Protein AF-A0A4Y2ACJ9-F1 (afdb_monomer_lite)

Foldseek 3Di:
DPDPVVVVCLCCVLVPVLVVVCVVPFDLDDPVVCVVCVVVVVCVVVVVVDDPVVVVVVVVVVVVLVVCLLVVLCVVCVPPPDDPVVSVVSSSVSVSVVSVVVSVVVRPDD

Structure (mmCIF, N/CA/C/O backbone):
data_AF-A0A4Y2ACJ9-F1
#
_entry.id   AF-A0A4Y2ACJ9-F1
#
loop_
_atom_site.group_PDB
_atom_site.id
_atom_site.type_symbol
_atom_site.label_atom_id
_atom_site.label_alt_id
_atom_site.label_comp_id
_atom_site.label_asym_id
_atom_site.label_entity_id
_atom_site.label_seq_id
_atom_site.pdbx_PDB_ins_code
_atom_site.Cartn_x
_atom_site.Cartn_y
_atom_site.Cartn_z
_atom_site.occupancy
_atom_site.B_iso_or_equiv
_atom_site.auth_seq_id
_atom_site.auth_comp_id
_atom_site.auth_asym_id
_atom_site.auth_atom_id
_atom_site.pdbx_PDB_model_num
ATOM 1 N N . MET A 1 1 ? 21.158 0.976 -13.304 1.00 53.81 1 MET A N 1
ATOM 2 C CA . MET A 1 1 ? 20.838 0.502 -11.935 1.00 53.81 1 MET A CA 1
ATOM 3 C C . MET A 1 1 ? 20.540 1.745 -11.109 1.00 53.81 1 MET A C 1
ATOM 5 O O . MET A 1 1 ? 21.407 2.604 -11.061 1.00 53.81 1 MET A O 1
ATOM 9 N N . ILE A 1 2 ? 19.309 1.940 -10.622 1.00 59.91 2 ILE A N 1
ATOM 10 C CA . ILE A 1 2 ? 18.935 3.158 -9.873 1.00 59.91 2 ILE A CA 1
ATOM 11 C C . ILE A 1 2 ? 19.930 3.361 -8.725 1.00 59.91 2 ILE A C 1
ATOM 13 O O . ILE A 1 2 ? 20.301 2.390 -8.065 1.00 59.91 2 ILE A O 1
ATOM 17 N N . ASP A 1 3 ? 20.367 4.603 -8.515 1.00 73.06 3 ASP A N 1
ATOM 18 C CA . ASP A 1 3 ? 21.297 4.937 -7.441 1.00 73.06 3 ASP A CA 1
ATOM 19 C C . ASP A 1 3 ? 20.748 4.429 -6.102 1.00 73.06 3 ASP A C 1
ATOM 21 O O . ASP A 1 3 ? 19.582 4.657 -5.767 1.00 73.06 3 ASP A O 1
ATOM 25 N N . GLN A 1 4 ? 21.563 3.708 -5.335 1.00 74.81 4 GLN A N 1
ATOM 26 C CA . GLN A 1 4 ? 21.081 2.955 -4.172 1.00 74.81 4 GLN A CA 1
ATOM 27 C C . GLN A 1 4 ? 20.422 3.865 -3.124 1.00 74.81 4 GLN A C 1
ATOM 29 O O . GLN A 1 4 ? 19.434 3.490 -2.493 1.00 74.81 4 GLN A O 1
ATOM 34 N N . ILE A 1 5 ? 20.932 5.090 -2.987 1.00 76.69 5 ILE A N 1
ATOM 35 C CA . ILE A 1 5 ? 20.377 6.119 -2.103 1.00 76.69 5 ILE A CA 1
ATOM 36 C C . ILE A 1 5 ? 19.020 6.611 -2.617 1.00 76.69 5 ILE A C 1
ATOM 38 O O . ILE A 1 5 ? 18.102 6.805 -1.823 1.00 76.69 5 ILE A O 1
ATOM 42 N N . TYR A 1 6 ? 18.862 6.764 -3.934 1.00 72.50 6 TYR A N 1
ATOM 43 C CA . TYR A 1 6 ? 17.598 7.178 -4.538 1.00 72.50 6 TYR A CA 1
ATOM 44 C C . TYR A 1 6 ? 16.522 6.102 -4.357 1.00 72.50 6 TYR A C 1
ATOM 46 O O . TYR A 1 6 ? 15.401 6.408 -3.961 1.00 72.50 6 TYR A O 1
ATOM 54 N N . LEU A 1 7 ? 16.883 4.829 -4.546 1.00 76.06 7 LEU A N 1
ATOM 55 C CA . LEU A 1 7 ? 15.988 3.699 -4.298 1.00 76.06 7 LEU A CA 1
ATOM 56 C C . LEU A 1 7 ? 15.602 3.588 -2.813 1.00 76.06 7 LEU A C 1
ATOM 58 O O . LEU A 1 7 ? 14.442 3.334 -2.487 1.00 76.06 7 LEU A O 1
ATOM 62 N N . ALA A 1 8 ? 16.554 3.790 -1.899 1.00 78.50 8 ALA A N 1
ATOM 63 C CA . ALA A 1 8 ? 16.287 3.767 -0.463 1.00 78.50 8 ALA A CA 1
ATOM 64 C C . ALA A 1 8 ? 15.345 4.906 -0.044 1.00 78.50 8 ALA A C 1
ATOM 66 O O . ALA A 1 8 ? 14.354 4.667 0.644 1.00 78.50 8 ALA A O 1
ATOM 67 N N . LEU A 1 9 ? 15.610 6.129 -0.511 1.00 81.00 9 LEU A N 1
ATOM 68 C CA . LEU A 1 9 ? 14.764 7.290 -0.249 1.00 81.00 9 LEU A CA 1
ATOM 69 C C . LEU A 1 9 ? 13.353 7.092 -0.814 1.00 81.00 9 LEU A C 1
ATOM 71 O O . LEU A 1 9 ? 12.375 7.412 -0.143 1.00 81.00 9 LEU A O 1
ATOM 75 N N . TYR A 1 10 ? 13.247 6.517 -2.013 1.00 75.38 10 TYR A N 1
ATOM 76 C CA . TYR A 1 10 ? 11.974 6.209 -2.655 1.00 75.38 10 TYR A CA 1
ATOM 77 C C . TYR A 1 10 ? 11.131 5.232 -1.825 1.00 75.38 10 TYR A C 1
ATOM 79 O O . TYR A 1 10 ? 9.970 5.513 -1.535 1.00 75.38 10 TYR A O 1
ATOM 87 N N . ASN A 1 11 ? 11.725 4.127 -1.367 1.00 77.31 11 ASN A N 1
ATOM 88 C CA . ASN A 1 11 ? 11.031 3.164 -0.510 1.00 77.31 11 ASN A CA 1
ATOM 89 C C . ASN A 1 11 ? 10.588 3.796 0.819 1.00 77.31 11 ASN A C 1
ATOM 91 O O . ASN A 1 11 ? 9.442 3.633 1.232 1.00 77.31 11 ASN A O 1
ATOM 95 N N . VAL A 1 12 ? 11.458 4.565 1.478 1.00 80.94 12 VAL A N 1
ATOM 96 C CA . VAL A 1 12 ? 11.125 5.191 2.766 1.00 80.94 12 VAL A CA 1
ATOM 97 C C . VAL A 1 12 ? 10.017 6.230 2.595 1.00 80.94 12 VAL A C 1
ATOM 99 O O . VAL A 1 12 ? 9.002 6.161 3.285 1.00 80.94 12 VAL A O 1
ATOM 102 N N . LEU A 1 13 ? 10.154 7.162 1.656 1.00 82.50 13 LEU A N 1
ATOM 103 C CA . LEU A 1 13 ? 9.169 8.227 1.495 1.00 82.50 13 LEU A CA 1
ATOM 104 C C . LEU A 1 13 ? 7.835 7.692 0.975 1.00 82.50 13 LEU A C 1
ATOM 106 O O . LEU A 1 13 ? 6.800 7.974 1.564 1.00 82.50 13 LEU A O 1
ATOM 110 N N . PHE A 1 14 ? 7.832 6.902 -0.096 1.00 77.69 14 PHE A N 1
ATOM 111 C CA . PHE A 1 14 ? 6.579 6.553 -0.767 1.00 77.69 14 PHE A CA 1
ATOM 112 C C . PHE A 1 14 ? 5.919 5.284 -0.236 1.00 77.69 14 PHE A C 1
ATOM 114 O O . PHE A 1 14 ? 4.708 5.150 -0.361 1.00 77.69 14 PHE A O 1
ATOM 121 N N . THR A 1 15 ? 6.676 4.371 0.378 1.00 79.62 15 THR A N 1
ATOM 122 C CA . THR A 1 15 ? 6.110 3.105 0.878 1.00 79.62 15 THR A CA 1
ATOM 123 C C . THR A 1 15 ? 5.836 3.145 2.379 1.00 79.62 15 THR A C 1
ATOM 125 O O . THR A 1 15 ? 4.906 2.486 2.830 1.00 79.62 15 THR A O 1
ATOM 128 N N . SER A 1 16 ? 6.583 3.932 3.169 1.00 83.31 16 SER A N 1
ATOM 129 C CA . SER A 1 16 ? 6.389 3.974 4.631 1.00 83.31 16 SER A CA 1
ATOM 130 C C . SER A 1 16 ? 5.595 5.180 5.139 1.00 83.31 16 SER A C 1
ATOM 132 O O . SER A 1 16 ? 4.819 5.021 6.081 1.00 83.31 16 SER A O 1
ATOM 134 N N . LEU A 1 17 ? 5.713 6.367 4.521 1.00 84.69 17 LEU A N 1
ATOM 135 C CA . LEU A 1 17 ? 4.950 7.539 4.977 1.00 84.69 17 LEU A CA 1
ATOM 136 C C . LEU A 1 17 ? 3.432 7.349 4.879 1.00 84.69 17 LEU A C 1
ATOM 138 O O . LEU A 1 17 ? 2.763 7.692 5.852 1.00 84.69 17 LEU A O 1
ATOM 142 N N . PRO A 1 18 ? 2.859 6.817 3.779 1.00 83.69 18 PRO A N 1
ATOM 143 C CA . PRO A 1 18 ? 1.406 6.727 3.666 1.00 83.69 18 PRO A CA 1
ATOM 144 C C . PRO A 1 18 ? 0.776 5.787 4.712 1.00 83.69 18 PRO A C 1
ATOM 146 O O . PRO A 1 18 ? -0.167 6.216 5.379 1.00 83.69 18 PRO A O 1
ATOM 149 N N . PRO A 1 19 ? 1.312 4.570 4.963 1.00 85.19 19 PRO A N 1
ATOM 150 C CA . PRO A 1 19 ? 0.824 3.724 6.053 1.00 85.19 19 PRO A CA 1
ATOM 151 C C . PRO A 1 19 ? 0.972 4.361 7.439 1.00 85.19 19 PRO A C 1
ATOM 153 O O . PRO A 1 19 ? 0.080 4.220 8.271 1.00 85.19 19 PRO A O 1
ATOM 156 N N . ILE A 1 20 ? 2.070 5.085 7.699 1.00 86.69 20 ILE A N 1
ATOM 157 C CA . ILE A 1 20 ? 2.265 5.785 8.980 1.00 86.69 20 ILE A CA 1
ATOM 158 C C . ILE A 1 20 ? 1.229 6.899 9.147 1.00 86.69 20 ILE A C 1
ATOM 160 O O . ILE A 1 20 ? 0.623 7.018 10.210 1.00 86.69 20 ILE A O 1
ATOM 164 N N . ALA A 1 21 ? 1.020 7.710 8.108 1.00 85.56 21 ALA A N 1
ATOM 165 C CA . ALA A 1 21 ? 0.056 8.800 8.137 1.00 85.56 21 ALA A CA 1
ATOM 166 C C . ALA A 1 21 ? -1.360 8.276 8.396 1.00 85.56 21 ALA A C 1
ATOM 168 O O . ALA A 1 21 ? -2.049 8.814 9.260 1.00 85.56 21 ALA A O 1
ATOM 169 N N . LEU A 1 22 ? -1.767 7.191 7.734 1.00 84.44 22 LEU A N 1
ATOM 170 C CA . LEU A 1 22 ? -3.054 6.558 8.012 1.00 84.44 22 LEU A CA 1
ATOM 171 C C . LEU A 1 22 ? -3.126 5.936 9.399 1.00 84.44 22 LEU A C 1
ATOM 173 O O . LEU A 1 22 ? -4.118 6.134 10.081 1.00 84.44 22 LEU A O 1
ATOM 177 N N . GLY A 1 23 ? -2.069 5.285 9.880 1.00 83.56 23 GLY A N 1
ATOM 178 C CA . GLY A 1 23 ? -2.052 4.764 11.248 1.00 83.56 23 GLY A CA 1
ATOM 179 C C . GLY A 1 23 ? -2.245 5.843 12.325 1.00 83.56 23 GLY A C 1
ATOM 180 O O . GLY A 1 23 ? -2.730 5.540 13.412 1.00 83.56 23 GLY A O 1
ATOM 181 N N . ILE A 1 24 ? -1.874 7.097 12.041 1.00 85.31 24 ILE A N 1
ATOM 182 C CA . ILE A 1 24 ? -2.043 8.235 12.959 1.00 85.31 24 ILE A CA 1
ATOM 183 C C . ILE A 1 24 ? -3.398 8.929 12.765 1.00 85.31 24 ILE A C 1
ATOM 185 O O . ILE A 1 24 ? -3.998 9.387 13.741 1.00 85.31 24 ILE A O 1
ATOM 189 N N . LEU A 1 25 ? -3.844 9.075 11.517 1.00 82.69 25 LEU A N 1
ATOM 190 C CA . LEU A 1 25 ? -4.985 9.918 11.156 1.00 82.69 25 LEU A CA 1
ATOM 191 C C . LEU A 1 25 ? -6.300 9.146 11.014 1.00 82.69 25 LEU A C 1
ATOM 193 O O . LEU A 1 25 ? -7.356 9.758 11.169 1.00 82.69 25 LEU A O 1
ATOM 197 N N . ASP A 1 26 ? -6.259 7.841 10.739 1.00 80.19 26 ASP A N 1
ATOM 198 C CA . ASP A 1 26 ? -7.461 7.044 10.514 1.00 80.19 26 ASP A CA 1
ATOM 199 C C . ASP A 1 26 ? -8.189 6.796 11.841 1.00 80.19 26 ASP A C 1
ATOM 201 O O . ASP A 1 26 ? -7.647 6.254 12.810 1.00 80.19 26 ASP A O 1
ATOM 205 N N . LYS A 1 27 ? -9.440 7.257 11.898 1.00 75.88 27 LYS A N 1
ATOM 206 C CA . LYS A 1 27 ? -10.338 7.090 13.040 1.00 75.88 27 LYS A CA 1
ATOM 207 C C . LYS A 1 27 ? -11.586 6.360 12.568 1.00 75.88 27 LYS A C 1
ATOM 209 O O . LYS A 1 27 ? -12.400 6.936 11.854 1.00 75.88 27 LYS A O 1
ATOM 214 N N . ASP A 1 28 ? -11.788 5.136 13.054 1.00 72.19 28 ASP A N 1
ATOM 215 C CA . ASP A 1 28 ? -12.945 4.302 12.689 1.00 72.19 28 ASP A CA 1
ATOM 216 C C . ASP A 1 28 ? -14.303 4.959 13.002 1.00 72.19 28 ASP A C 1
ATOM 218 O O . ASP A 1 28 ? -15.301 4.705 12.329 1.00 72.19 28 ASP A O 1
ATOM 222 N N . CYS A 1 29 ? -14.371 5.774 14.061 1.00 71.62 29 CYS A N 1
ATOM 223 C CA . CYS A 1 29 ? -15.573 6.485 14.489 1.00 71.62 29 CYS A CA 1
ATOM 224 C C . CYS A 1 29 ? -15.209 7.799 15.191 1.00 71.62 29 CYS A C 1
ATOM 226 O O . CYS A 1 29 ? -14.224 7.848 15.932 1.00 71.62 29 CYS A O 1
ATOM 228 N N . PRO A 1 30 ? -16.035 8.849 15.051 1.00 77.50 30 PRO A N 1
ATOM 229 C CA . PRO A 1 30 ? -15.835 10.081 15.792 1.00 77.50 30 PRO A CA 1
ATOM 230 C C . PRO A 1 30 ? -16.131 9.881 17.287 1.00 77.50 30 PRO A C 1
ATOM 232 O O . PRO A 1 30 ? -17.052 9.155 17.674 1.00 77.50 30 PRO A O 1
ATOM 235 N N . ASP A 1 31 ? -15.376 10.584 18.130 1.00 80.94 31 ASP A N 1
ATOM 236 C CA . ASP A 1 31 ? -15.327 10.401 19.587 1.00 80.94 31 ASP A CA 1
ATOM 237 C C . ASP A 1 31 ? -16.719 10.443 20.256 1.00 80.94 31 ASP A C 1
ATOM 239 O O . ASP A 1 31 ? -17.021 9.669 21.167 1.00 80.94 31 ASP A O 1
ATOM 243 N N . HIS A 1 32 ? -17.619 11.299 19.760 1.00 81.88 32 HIS A N 1
ATOM 244 C CA . HIS A 1 32 ? -18.981 11.439 20.284 1.00 81.88 32 HIS A CA 1
ATOM 245 C C . HIS A 1 32 ? -19.850 10.185 20.073 1.00 81.88 32 HIS A C 1
ATOM 247 O O . HIS A 1 32 ? -20.722 9.892 20.894 1.00 81.88 32 HIS A O 1
ATOM 253 N N . LEU A 1 33 ? -19.623 9.430 18.992 1.00 80.25 33 LEU A N 1
ATOM 254 C CA . LEU A 1 33 ? -20.377 8.215 18.680 1.00 80.25 33 LEU A CA 1
ATOM 255 C C . LEU A 1 33 ? -19.914 7.044 19.556 1.00 80.25 33 LEU A C 1
ATOM 257 O O . LEU A 1 33 ? -20.742 6.269 20.037 1.00 80.25 33 LEU A O 1
ATOM 261 N N . LEU A 1 34 ? -18.607 6.972 19.829 1.00 81.25 34 LEU A N 1
ATOM 262 C CA . LEU A 1 34 ? -18.003 5.982 20.727 1.00 81.25 34 LEU A CA 1
ATOM 263 C C . LEU A 1 34 ? -18.501 6.139 22.170 1.00 81.25 34 LEU A C 1
ATOM 265 O O . LEU A 1 34 ? -18.801 5.143 22.827 1.00 81.25 34 LEU A O 1
ATOM 269 N N . LEU A 1 35 ? -18.657 7.380 22.642 1.00 84.06 35 LEU A N 1
ATOM 270 C CA . LEU A 1 35 ? -19.221 7.665 23.967 1.00 84.06 35 LEU A CA 1
ATOM 271 C C . LEU A 1 35 ? -20.717 7.325 24.056 1.00 84.06 35 LEU A C 1
ATOM 273 O O . LEU A 1 35 ? -21.188 6.888 25.104 1.00 84.06 35 LEU A O 1
ATOM 277 N N . LYS A 1 36 ? -21.468 7.497 22.959 1.00 87.31 36 LYS A N 1
ATOM 278 C CA . LYS A 1 36 ? -22.905 7.189 22.897 1.00 87.31 36 LYS A CA 1
ATOM 279 C C . LYS A 1 36 ? -23.189 5.684 22.805 1.00 87.31 36 LYS A C 1
ATOM 281 O O . LYS A 1 36 ? -24.198 5.228 23.341 1.00 87.31 36 LYS A O 1
ATOM 286 N N . TYR A 1 37 ? -22.316 4.914 22.152 1.00 83.19 37 TYR A N 1
ATOM 287 C CA . TYR A 1 37 ? -22.483 3.474 21.927 1.00 83.19 37 TYR A CA 1
ATOM 288 C C . TYR A 1 37 ? -21.237 2.679 22.361 1.00 83.19 37 TYR A C 1
ATOM 290 O O . TYR A 1 37 ? -20.453 2.229 21.520 1.00 83.19 37 TYR A O 1
ATOM 298 N N . PRO A 1 38 ? -21.071 2.407 23.671 1.00 80.38 38 PRO A N 1
ATOM 299 C CA . PRO A 1 38 ? -19.889 1.713 24.197 1.00 80.38 38 PRO A CA 1
ATOM 300 C C . PRO A 1 38 ? -19.765 0.254 23.720 1.00 80.38 38 PRO A C 1
ATOM 302 O O . PRO A 1 38 ? -18.709 -0.364 23.859 1.00 80.38 38 PRO A O 1
ATOM 305 N N . SER A 1 39 ? -20.821 -0.319 23.132 1.00 79.56 39 SER A N 1
ATOM 306 C CA . SER A 1 39 ? -20.801 -1.663 22.547 1.00 79.56 39 SER A CA 1
ATOM 307 C C . SER A 1 39 ? -19.837 -1.792 21.360 1.00 79.56 39 SER A C 1
ATOM 309 O O . SER A 1 39 ? -19.278 -2.875 21.173 1.00 79.56 39 SER A O 1
ATOM 311 N N . LEU A 1 40 ? -19.570 -0.710 20.616 1.00 79.69 40 LEU A N 1
ATOM 312 C CA . LEU A 1 40 ? -18.606 -0.684 19.501 1.00 79.69 40 LEU A CA 1
ATOM 313 C C . LEU A 1 40 ? -17.1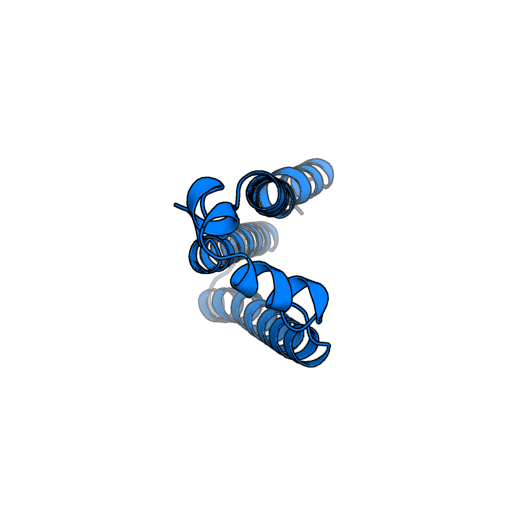79 -1.017 19.967 1.00 79.69 40 LEU A C 1
ATOM 315 O O . LEU A 1 40 ? -16.455 -1.742 19.290 1.00 79.69 40 LEU A O 1
ATOM 319 N N . TYR A 1 41 ? -16.809 -0.604 21.183 1.00 77.44 41 TYR A N 1
ATOM 320 C CA . TYR A 1 41 ? -15.497 -0.900 21.768 1.00 77.44 41 TYR A CA 1
ATOM 321 C C . TYR A 1 41 ? -15.295 -2.397 22.073 1.00 77.44 41 TYR A C 1
ATOM 323 O O . TYR A 1 41 ? -14.171 -2.903 22.137 1.00 77.44 41 TYR A O 1
ATOM 331 N N . SER A 1 42 ? -16.387 -3.152 22.241 1.00 75.62 42 SER A N 1
ATOM 332 C CA . SER A 1 42 ? -16.313 -4.576 22.583 1.00 75.62 42 SER A CA 1
ATOM 333 C C . SER A 1 42 ? -15.673 -5.437 21.485 1.00 75.62 42 SER A C 1
ATOM 335 O O . SER A 1 42 ? -15.120 -6.494 21.801 1.00 75.62 42 SER A O 1
ATOM 337 N N . LEU A 1 43 ? -15.704 -4.971 20.230 1.00 72.88 43 LEU A N 1
ATOM 338 C CA . LEU A 1 43 ? -15.090 -5.617 19.066 1.00 72.88 43 LEU A CA 1
ATOM 339 C C . LEU A 1 43 ? -13.558 -5.608 19.161 1.00 72.88 43 LEU A C 1
ATOM 341 O O . LEU A 1 43 ? -12.924 -6.652 18.989 1.00 72.88 43 LEU A O 1
ATOM 345 N N . GLY A 1 44 ? -12.978 -4.460 19.533 1.00 72.62 44 GLY A N 1
ATOM 346 C CA . GLY A 1 44 ? -11.542 -4.317 19.780 1.00 72.62 4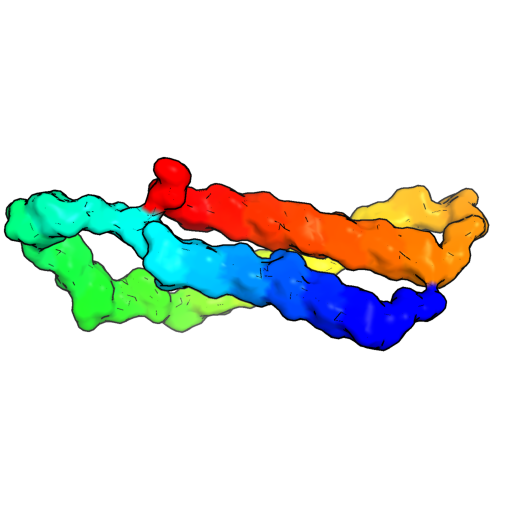4 GLY A CA 1
ATOM 347 C C . GLY A 1 44 ? -11.080 -5.151 20.976 1.00 72.62 44 GLY A C 1
ATOM 348 O O . GLY A 1 44 ? -10.115 -5.905 20.875 1.00 72.62 44 GLY A O 1
ATOM 349 N N . ARG A 1 45 ? -11.835 -5.129 22.087 1.00 72.81 45 ARG A N 1
ATOM 350 C CA . ARG A 1 45 ? -11.513 -5.910 23.300 1.00 72.81 45 ARG A CA 1
ATOM 351 C C . ARG A 1 45 ? -11.459 -7.422 23.056 1.00 72.81 45 ARG A C 1
ATOM 353 O O . ARG A 1 45 ? -10.695 -8.122 23.710 1.00 72.81 45 ARG A O 1
ATOM 360 N N . LYS A 1 46 ? -12.285 -7.942 22.146 1.00 77.38 46 LYS A N 1
ATOM 361 C CA . LYS A 1 46 ? -12.314 -9.372 21.796 1.00 77.38 46 LYS A CA 1
ATOM 362 C C . LYS A 1 46 ? -11.276 -9.756 20.732 1.00 77.38 46 LYS A C 1
ATOM 364 O O . LYS A 1 46 ? -11.302 -10.896 20.276 1.00 77.38 46 LYS A O 1
ATOM 369 N N . ALA A 1 47 ? -10.402 -8.826 20.331 1.00 66.50 47 ALA A N 1
ATOM 370 C CA . ALA A 1 47 ? -9.381 -9.007 19.298 1.00 66.50 47 ALA A CA 1
ATOM 371 C C . ALA A 1 47 ? -9.928 -9.552 17.962 1.00 66.50 47 ALA A C 1
ATOM 373 O O . ALA A 1 47 ? -9.196 -10.156 17.184 1.00 66.50 47 ALA A O 1
ATOM 374 N N . GLN A 1 48 ? -11.218 -9.340 17.674 1.00 66.94 48 GLN A N 1
ATOM 375 C CA . GLN A 1 48 ? -11.834 -9.877 16.456 1.00 66.94 48 GLN A CA 1
ATOM 376 C C . GLN A 1 48 ? -11.505 -9.050 15.213 1.00 66.94 48 GLN A C 1
ATOM 378 O O . GLN A 1 48 ? -11.623 -9.558 14.102 1.00 66.94 48 GLN A O 1
ATOM 383 N N . VAL A 1 49 ? -11.032 -7.815 15.405 1.00 67.88 49 VAL A N 1
ATOM 384 C CA . VAL A 1 49 ? -10.609 -6.910 14.326 1.00 67.88 49 VAL A CA 1
ATOM 385 C C . VAL A 1 49 ? -9.395 -7.468 13.572 1.00 67.88 49 VAL A C 1
ATOM 387 O O . VAL A 1 49 ? -9.327 -7.363 12.352 1.00 67.88 49 VAL A O 1
ATOM 390 N N . HIS A 1 50 ? -8.466 -8.133 14.268 1.00 65.25 50 HIS A N 1
ATOM 391 C CA . HIS A 1 50 ? -7.266 -8.700 13.650 1.00 65.25 50 HIS A CA 1
ATOM 392 C C . HIS A 1 50 ? -7.093 -10.171 14.032 1.00 65.25 50 HIS A C 1
ATOM 394 O O . HIS A 1 50 ? -6.317 -10.556 14.906 1.00 65.25 50 HIS A O 1
ATOM 400 N N . THR A 1 51 ? -7.882 -11.019 13.375 1.00 78.88 51 THR A N 1
ATOM 401 C CA . THR A 1 51 ? -7.792 -12.474 13.537 1.00 78.88 51 THR A CA 1
ATOM 402 C C . THR A 1 51 ? -6.639 -13.026 12.692 1.00 78.88 51 THR A C 1
ATOM 404 O O . THR A 1 51 ? -6.387 -12.533 11.595 1.00 78.88 51 THR A O 1
ATOM 407 N N . LYS A 1 52 ? -5.987 -14.114 13.135 1.00 78.50 52 LYS A N 1
ATOM 408 C CA . LYS A 1 52 ? -4.917 -14.807 12.377 1.00 78.50 52 LYS A CA 1
ATOM 409 C C . LYS A 1 52 ? -5.311 -15.156 10.934 1.00 78.50 52 LYS A C 1
ATOM 411 O O . LYS A 1 52 ? -4.455 -15.206 10.065 1.00 78.50 52 LYS A O 1
ATOM 416 N N . PHE A 1 53 ? -6.597 -15.396 10.680 1.00 82.75 53 PHE A N 1
ATOM 417 C CA . PHE A 1 53 ? -7.126 -15.637 9.339 1.00 82.75 53 PHE A CA 1
ATOM 418 C C . PHE A 1 53 ? -7.013 -14.404 8.428 1.00 82.75 53 PHE A C 1
ATOM 420 O O . PHE A 1 53 ? -6.584 -14.538 7.290 1.00 82.75 53 PHE A O 1
ATOM 427 N N . SER A 1 54 ? -7.315 -13.208 8.950 1.00 83.62 54 SER A N 1
ATOM 428 C CA . SER A 1 54 ? -7.203 -11.944 8.206 1.00 83.62 54 SER A CA 1
ATOM 429 C C . SER A 1 54 ? -5.763 -11.690 7.748 1.00 83.62 54 SER A C 1
ATOM 431 O O . SER A 1 54 ? -5.522 -11.336 6.601 1.00 83.62 54 SER A O 1
ATOM 433 N N . PHE A 1 55 ? -4.786 -12.009 8.606 1.00 85.31 55 PHE A N 1
ATOM 434 C CA . PHE A 1 55 ? -3.368 -11.941 8.249 1.00 85.31 55 PHE A CA 1
ATOM 435 C C . PHE A 1 55 ? -3.018 -12.815 7.034 1.00 85.31 55 PHE A C 1
ATOM 437 O O . PHE A 1 55 ? -2.329 -12.361 6.125 1.00 85.31 55 PHE A O 1
ATOM 444 N N . TRP A 1 56 ? -3.501 -14.061 6.994 1.00 88.19 56 TRP A N 1
ATOM 445 C CA . TRP A 1 56 ? -3.233 -14.958 5.867 1.00 88.19 56 TRP A CA 1
ATOM 446 C C . TRP A 1 56 ? -3.927 -14.517 4.578 1.00 88.19 56 TRP A C 1
ATOM 448 O O . TRP A 1 56 ? -3.342 -14.664 3.509 1.00 88.19 56 TRP A O 1
ATOM 458 N N . VAL A 1 57 ? -5.134 -13.953 4.668 1.00 88.94 57 VAL A N 1
ATOM 459 C CA . VAL A 1 57 ? -5.826 -13.374 3.506 1.00 88.94 57 VAL A CA 1
ATOM 460 C C . VAL A 1 57 ? -5.022 -12.204 2.936 1.00 88.94 57 VAL A C 1
ATOM 462 O O . VAL A 1 57 ? -4.728 -12.208 1.745 1.00 88.94 57 VAL A O 1
ATOM 465 N N . ASN A 1 58 ? -4.571 -11.278 3.786 1.00 87.38 58 ASN A N 1
ATOM 466 C CA . ASN A 1 58 ? -3.746 -10.145 3.355 1.00 87.38 58 ASN A CA 1
ATOM 467 C C . ASN A 1 58 ? -2.392 -10.596 2.786 1.00 87.38 58 ASN A C 1
ATOM 469 O O . ASN A 1 58 ? -1.898 -10.021 1.821 1.00 87.38 58 ASN A O 1
ATOM 473 N N . MET A 1 59 ? -1.797 -11.658 3.337 1.00 89.19 59 MET A N 1
ATOM 474 C CA . MET A 1 59 ? -0.560 -12.233 2.801 1.00 89.19 59 MET A CA 1
ATOM 475 C C . MET A 1 59 ? -0.754 -12.801 1.387 1.00 89.19 59 MET A C 1
ATOM 477 O O . MET A 1 59 ? 0.100 -12.613 0.523 1.00 89.19 59 MET A O 1
ATOM 481 N N . LEU A 1 60 ? -1.869 -13.494 1.136 1.00 91.88 60 LEU A N 1
ATOM 482 C CA . LEU A 1 60 ? -2.186 -14.013 -0.196 1.00 91.88 60 LEU A CA 1
ATOM 483 C C . LEU A 1 60 ? -2.450 -12.886 -1.199 1.00 91.88 60 LEU A C 1
ATOM 485 O O . LEU A 1 60 ? -1.986 -12.978 -2.335 1.00 91.88 60 LEU A O 1
ATOM 489 N N . ASP A 1 61 ? -3.135 -11.823 -0.777 1.00 88.69 61 ASP A N 1
ATOM 490 C CA . ASP A 1 61 ? -3.368 -10.644 -1.615 1.00 88.69 61 ASP A CA 1
ATOM 491 C C . ASP A 1 61 ? -2.050 -9.939 -1.982 1.00 88.69 61 ASP A C 1
ATOM 493 O O . ASP A 1 61 ? -1.801 -9.645 -3.150 1.00 88.69 61 ASP A O 1
ATOM 497 N N . ALA A 1 62 ? -1.125 -9.800 -1.025 1.00 87.88 62 ALA A N 1
ATOM 498 C CA . ALA A 1 62 ? 0.204 -9.241 -1.279 1.00 87.88 62 ALA A CA 1
ATOM 499 C C . ALA A 1 62 ? 1.016 -10.071 -2.292 1.00 87.88 62 ALA A C 1
ATOM 501 O O . ALA A 1 62 ? 1.681 -9.518 -3.173 1.00 87.88 62 ALA A O 1
ATOM 502 N N . ILE A 1 63 ? 0.945 -11.405 -2.208 1.00 91.44 63 ILE A N 1
ATOM 503 C CA . ILE A 1 63 ? 1.582 -12.299 -3.189 1.00 91.44 63 ILE A CA 1
ATOM 504 C C . ILE A 1 63 ? 0.959 -12.096 -4.574 1.00 91.44 63 ILE A C 1
ATOM 506 O O . ILE A 1 63 ? 1.683 -11.972 -5.564 1.00 91.44 63 ILE A O 1
ATOM 510 N N . TYR A 1 64 ? -0.370 -12.027 -4.651 1.00 90.38 64 TYR A N 1
ATOM 511 C CA . TYR A 1 64 ? -1.090 -11.792 -5.900 1.00 90.38 64 TYR A CA 1
ATOM 512 C C . TYR A 1 64 ? -0.698 -10.451 -6.543 1.00 90.38 64 TYR A C 1
ATOM 514 O O . TYR A 1 64 ? -0.330 -10.411 -7.720 1.00 90.38 64 TYR A O 1
ATOM 522 N N . GLN A 1 65 ? -0.671 -9.369 -5.763 1.00 87.81 65 GLN A N 1
ATOM 523 C CA . GLN A 1 65 ? -0.281 -8.042 -6.236 1.00 87.81 65 GLN A CA 1
ATOM 524 C C . GLN A 1 65 ? 1.187 -7.990 -6.692 1.00 87.81 65 GLN A C 1
ATOM 526 O O . GLN A 1 65 ? 1.496 -7.350 -7.703 1.00 87.81 65 GLN A O 1
ATOM 531 N N . SER A 1 66 ? 2.089 -8.702 -6.007 1.00 88.00 66 SER A N 1
ATOM 532 C CA . SER A 1 66 ? 3.499 -8.819 -6.403 1.00 88.00 66 SER A CA 1
ATOM 533 C C . SER A 1 66 ? 3.662 -9.512 -7.760 1.00 88.00 66 S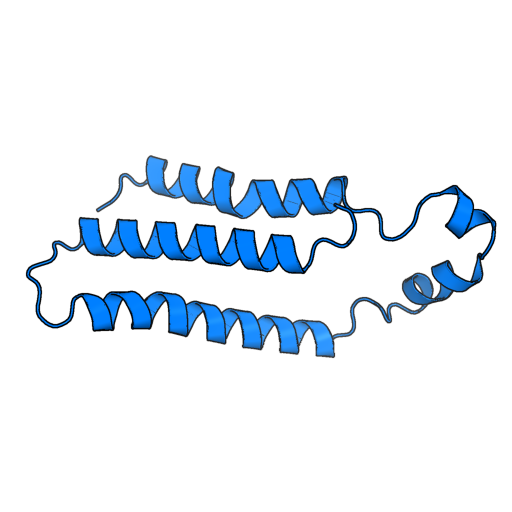ER A C 1
ATOM 535 O O . SER A 1 66 ? 4.382 -9.008 -8.624 1.00 88.00 66 SER A O 1
ATOM 537 N N . ILE A 1 67 ? 2.941 -10.618 -7.985 1.00 90.00 67 ILE A N 1
ATOM 538 C CA . ILE A 1 67 ? 2.955 -11.347 -9.261 1.00 90.00 67 ILE A CA 1
ATOM 539 C C . ILE A 1 67 ? 2.468 -10.437 -10.393 1.00 90.00 67 ILE A C 1
ATOM 541 O O . ILE A 1 67 ? 3.135 -10.317 -11.419 1.00 90.00 67 ILE A O 1
ATOM 545 N N . ILE A 1 68 ? 1.343 -9.748 -10.204 1.00 88.62 68 ILE A N 1
ATOM 546 C CA . ILE A 1 68 ? 0.779 -8.858 -11.226 1.00 88.62 68 ILE A CA 1
ATOM 547 C C . ILE A 1 68 ? 1.735 -7.711 -11.566 1.00 88.62 68 ILE A C 1
ATOM 549 O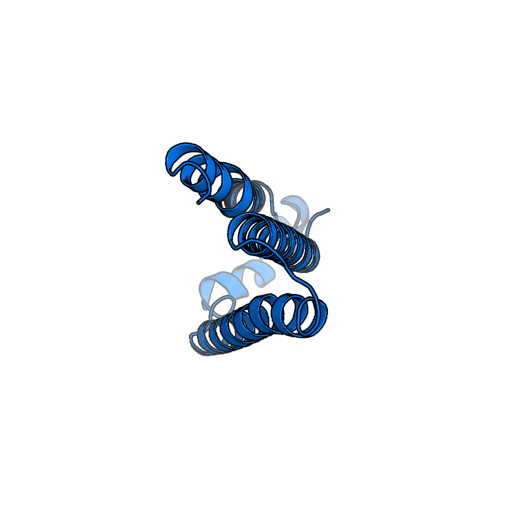 O . ILE A 1 68 ? 1.978 -7.437 -12.741 1.00 88.62 68 ILE A O 1
ATOM 553 N N . THR A 1 69 ? 2.306 -7.066 -10.547 1.00 87.19 69 THR A N 1
ATOM 554 C CA . THR A 1 69 ? 3.214 -5.921 -10.722 1.00 87.19 69 THR A CA 1
ATOM 555 C C . THR A 1 69 ? 4.488 -6.309 -11.478 1.00 87.19 69 THR A C 1
ATOM 557 O O . THR A 1 69 ? 5.069 -5.474 -12.166 1.00 87.19 69 THR A O 1
ATOM 560 N N . PHE A 1 70 ? 4.905 -7.577 -11.403 1.00 83.94 70 PHE A N 1
ATOM 561 C CA . PHE A 1 70 ? 6.034 -8.099 -12.172 1.00 83.94 70 PHE A CA 1
ATOM 562 C C . PHE A 1 70 ? 5.647 -8.531 -13.596 1.00 83.94 70 PHE A C 1
ATOM 564 O O . PHE A 1 70 ? 6.333 -8.189 -14.559 1.00 83.94 70 PHE A O 1
ATOM 571 N N . PHE A 1 71 ? 4.546 -9.272 -13.754 1.00 85.69 71 PHE A N 1
ATOM 572 C CA . PHE A 1 71 ? 4.164 -9.849 -15.046 1.00 85.69 71 PHE A CA 1
ATOM 573 C C . PHE A 1 71 ? 3.572 -8.830 -16.028 1.00 85.69 71 PHE A C 1
ATOM 575 O O . PHE A 1 71 ? 3.770 -8.988 -17.233 1.00 85.69 71 PHE A O 1
ATOM 582 N N . ILE A 1 72 ? 2.884 -7.781 -15.553 1.00 86.25 72 ILE A N 1
ATOM 583 C CA . ILE A 1 72 ? 2.315 -6.747 -16.434 1.00 86.25 72 ILE A CA 1
ATOM 584 C C . ILE A 1 72 ? 3.417 -6.028 -17.236 1.00 86.25 72 ILE A C 1
ATOM 586 O O . ILE A 1 72 ? 3.336 -6.032 -18.467 1.00 86.25 72 ILE A O 1
ATOM 590 N N . PRO A 1 73 ? 4.468 -5.454 -16.612 1.00 83.12 73 PRO A N 1
ATOM 591 C CA . PRO A 1 73 ? 5.552 -4.816 -17.356 1.00 83.12 73 PRO A CA 1
ATOM 592 C C . PRO A 1 73 ? 6.340 -5.821 -18.196 1.00 83.12 73 PRO A C 1
ATOM 594 O O . PRO A 1 73 ? 6.722 -5.511 -19.318 1.00 83.12 73 PRO A O 1
ATOM 597 N N . TYR A 1 74 ? 6.542 -7.045 -17.696 1.00 83.12 74 TYR A N 1
ATOM 598 C CA . TYR A 1 74 ? 7.238 -8.092 -18.445 1.00 83.12 74 TYR A CA 1
ATOM 599 C C . TYR A 1 74 ? 6.553 -8.412 -19.783 1.00 83.12 74 TYR A C 1
ATOM 601 O O . TYR A 1 74 ? 7.215 -8.485 -20.814 1.00 83.12 74 TYR A O 1
ATOM 609 N N . MET A 1 75 ? 5.224 -8.555 -19.789 1.00 82.94 75 MET A N 1
ATOM 610 C CA . MET A 1 75 ? 4.469 -8.801 -21.020 1.00 82.94 75 MET A CA 1
ATOM 611 C C . MET A 1 75 ? 4.431 -7.569 -21.934 1.00 82.94 75 MET A C 1
ATOM 613 O O . MET A 1 75 ? 4.487 -7.715 -23.152 1.00 82.94 75 MET A O 1
ATOM 617 N N . ALA A 1 76 ? 4.362 -6.363 -21.362 1.00 83.00 76 ALA A N 1
ATOM 618 C CA . ALA A 1 76 ? 4.346 -5.116 -22.127 1.00 83.00 76 ALA A CA 1
ATOM 619 C C . ALA A 1 76 ? 5.654 -4.864 -22.901 1.00 83.00 76 ALA A C 1
ATOM 621 O O . ALA A 1 76 ? 5.615 -4.280 -23.979 1.00 83.00 76 ALA A O 1
ATOM 622 N N . TYR A 1 77 ? 6.790 -5.334 -22.379 1.00 79.75 77 TYR A N 1
ATOM 623 C CA . TYR A 1 77 ? 8.116 -5.144 -22.978 1.00 79.75 77 TYR A CA 1
ATOM 624 C C . TYR A 1 77 ? 8.663 -6.378 -23.711 1.00 79.75 77 TYR A C 1
ATOM 626 O O . TYR A 1 77 ? 9.832 -6.395 -24.081 1.00 79.75 77 TYR A O 1
ATOM 634 N N . TYR A 1 78 ? 7.833 -7.397 -23.957 1.00 73.88 78 TYR A N 1
ATOM 635 C CA . TYR A 1 78 ? 8.265 -8.670 -24.551 1.00 73.88 78 TYR A CA 1
ATOM 636 C C . TYR A 1 78 ? 8.927 -8.537 -25.939 1.00 73.88 78 TYR A C 1
ATOM 638 O O . TYR A 1 78 ? 9.731 -9.388 -26.305 1.00 73.88 78 TYR A O 1
ATOM 646 N N . ASP A 1 79 ? 8.622 -7.473 -26.689 1.00 74.19 79 ASP A N 1
ATOM 647 C CA . ASP A 1 79 ? 9.105 -7.243 -28.063 1.00 74.19 79 ASP A CA 1
ATOM 648 C C . ASP A 1 79 ? 9.862 -5.903 -28.216 1.00 74.19 79 ASP A C 1
ATOM 650 O O . ASP A 1 79 ? 9.970 -5.352 -29.306 1.00 74.19 79 ASP A O 1
ATOM 654 N N . SER A 1 80 ? 10.320 -5.310 -27.106 1.00 74.62 80 SER A N 1
ATOM 655 C CA . SER A 1 80 ? 10.991 -3.999 -27.088 1.00 74.62 80 SER A CA 1
ATOM 656 C C . SER A 1 80 ? 12.403 -4.095 -26.504 1.00 74.62 80 SER A C 1
ATOM 658 O O . SER A 1 80 ? 12.598 -4.717 -25.462 1.00 74.62 80 SER A O 1
ATOM 660 N N . ASP A 1 81 ? 13.374 -3.420 -27.129 1.00 72.19 81 ASP A N 1
ATOM 661 C CA . ASP A 1 81 ? 14.746 -3.276 -26.617 1.00 72.19 81 ASP A CA 1
ATOM 662 C C . ASP A 1 81 ? 14.775 -2.277 -25.449 1.00 72.19 81 ASP A C 1
ATOM 664 O O . ASP A 1 81 ? 15.175 -1.121 -25.594 1.00 72.19 81 ASP A O 1
ATOM 668 N N . VAL A 1 82 ? 14.284 -2.707 -24.288 1.00 73.94 82 VAL A N 1
ATOM 669 C CA . VAL A 1 82 ? 14.230 -1.874 -23.082 1.00 73.94 82 VAL A CA 1
ATOM 670 C C . VAL A 1 82 ? 15.413 -2.172 -22.185 1.00 73.94 82 VAL A C 1
ATOM 672 O O . VAL A 1 82 ? 15.658 -3.314 -21.792 1.00 73.94 82 VAL A O 1
ATOM 675 N N . ASP A 1 83 ? 16.143 -1.116 -21.841 1.00 77.69 83 ASP A N 1
ATOM 676 C CA . ASP A 1 83 ? 17.267 -1.218 -20.925 1.00 77.69 83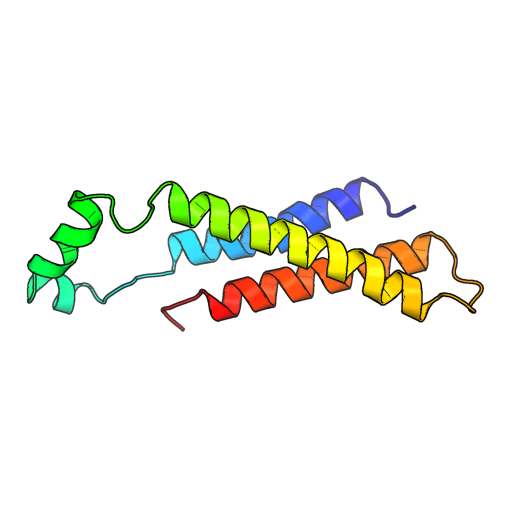 ASP A CA 1
ATOM 677 C C . ASP A 1 83 ? 16.778 -1.533 -19.500 1.00 77.69 83 ASP A C 1
ATOM 679 O O . ASP A 1 83 ? 15.703 -1.111 -19.059 1.00 77.69 83 ASP A O 1
ATOM 683 N N . VAL A 1 84 ? 17.596 -2.251 -18.729 1.00 77.75 84 VAL A N 1
ATOM 684 C CA . VAL A 1 84 ? 17.241 -2.754 -17.384 1.00 77.75 84 VAL A CA 1
ATOM 685 C C . VAL A 1 84 ? 16.828 -1.618 -16.438 1.00 77.75 84 VAL A C 1
ATOM 687 O O . VAL A 1 84 ? 16.074 -1.819 -15.483 1.00 77.75 84 VAL A O 1
ATOM 690 N N . TRP A 1 85 ? 17.320 -0.404 -16.689 1.00 77.06 85 TRP A N 1
ATOM 691 C CA . TRP A 1 85 ? 16.981 0.768 -15.895 1.00 77.06 85 TRP A CA 1
ATOM 692 C C . TRP A 1 85 ? 15.545 1.257 -16.115 1.00 77.06 85 TRP A C 1
ATOM 694 O O . TRP A 1 85 ? 14.850 1.507 -15.131 1.00 77.06 85 TRP A O 1
ATOM 704 N N . GLU A 1 86 ? 15.088 1.334 -17.365 1.00 77.88 86 GLU A N 1
ATOM 705 C CA . GLU A 1 86 ? 13.724 1.758 -17.713 1.00 77.88 86 GLU A CA 1
ATOM 706 C C . GLU A 1 86 ? 12.680 0.730 -17.258 1.00 77.88 86 GLU A C 1
ATOM 708 O O . GLU A 1 86 ? 11.603 1.078 -16.765 1.00 77.88 86 GLU A O 1
ATOM 713 N N . PHE A 1 87 ? 13.036 -0.553 -17.325 1.00 81.94 87 PHE A N 1
ATOM 714 C CA . PHE A 1 87 ? 12.218 -1.626 -16.769 1.00 81.94 87 PHE A CA 1
ATOM 715 C C . PHE A 1 87 ? 12.059 -1.488 -15.244 1.00 81.94 87 PHE A C 1
ATOM 717 O O . PHE A 1 87 ? 10.949 -1.556 -14.710 1.00 81.94 87 PHE A O 1
ATOM 724 N N . GLY A 1 88 ? 13.163 -1.228 -14.533 1.00 79.06 88 GLY A N 1
ATOM 725 C CA . GLY A 1 88 ? 13.163 -1.062 -13.079 1.00 79.06 88 GLY A CA 1
ATOM 726 C C . GLY A 1 88 ? 12.362 0.152 -12.600 1.00 79.06 88 GLY A C 1
ATOM 727 O O . GLY A 1 88 ? 11.588 0.037 -11.649 1.00 79.06 88 GLY A O 1
ATOM 728 N N . THR A 1 89 ? 12.495 1.306 -13.261 1.00 80.56 89 THR A N 1
ATOM 729 C CA . THR A 1 89 ? 11.736 2.519 -12.905 1.00 80.56 89 THR A CA 1
ATOM 730 C C . THR A 1 89 ? 10.236 2.344 -13.139 1.00 80.56 89 THR A C 1
ATOM 732 O O . THR A 1 89 ? 9.433 2.785 -12.311 1.00 80.56 89 THR A O 1
ATOM 735 N N . THR A 1 90 ? 9.852 1.644 -14.209 1.00 84.00 90 THR A N 1
ATOM 736 C CA . THR A 1 90 ? 8.450 1.340 -14.525 1.00 84.00 90 THR A CA 1
ATOM 737 C C . THR A 1 90 ? 7.818 0.449 -13.456 1.00 84.00 90 THR A C 1
ATOM 739 O O . THR A 1 90 ? 6.747 0.774 -12.942 1.00 84.00 90 THR A O 1
ATOM 742 N N . ILE A 1 91 ? 8.509 -0.621 -13.043 1.00 84.56 91 ILE A N 1
ATOM 743 C CA . ILE A 1 91 ? 8.041 -1.510 -11.966 1.00 84.56 91 ILE A CA 1
ATOM 744 C C . ILE A 1 91 ? 7.927 -0.759 -10.638 1.00 84.56 91 ILE A C 1
ATOM 746 O O . ILE A 1 91 ? 6.904 -0.870 -9.964 1.00 84.56 91 ILE A O 1
ATOM 750 N N . CYS A 1 92 ? 8.945 0.020 -10.255 1.00 82.75 92 CYS A N 1
ATOM 751 C CA . CYS A 1 92 ? 8.913 0.789 -9.008 1.00 82.75 92 CYS A CA 1
ATOM 752 C C . CYS A 1 92 ? 7.722 1.755 -8.969 1.00 82.75 92 CYS A C 1
ATOM 754 O O . CYS A 1 92 ? 7.008 1.809 -7.968 1.00 82.75 92 CYS A O 1
ATOM 756 N N . THR A 1 93 ? 7.470 2.457 -10.075 1.00 83.31 93 THR A N 1
ATOM 757 C CA . THR A 1 93 ? 6.359 3.409 -10.180 1.00 83.31 93 THR A CA 1
ATOM 758 C C . THR A 1 93 ? 5.004 2.704 -10.115 1.00 83.31 93 THR A C 1
ATOM 760 O O . THR A 1 93 ? 4.126 3.139 -9.370 1.00 83.31 93 THR A O 1
ATOM 763 N N . ALA A 1 94 ? 4.842 1.584 -10.826 1.00 86.38 94 ALA A N 1
ATOM 764 C CA . ALA A 1 94 ? 3.628 0.772 -10.767 1.00 86.38 94 ALA A CA 1
ATOM 765 C C . ALA A 1 94 ? 3.367 0.224 -9.354 1.00 86.38 94 ALA A C 1
ATOM 767 O O . ALA A 1 94 ? 2.231 0.258 -8.883 1.00 86.38 94 ALA A O 1
ATOM 768 N N . CYS A 1 95 ? 4.418 -0.218 -8.657 1.00 86.06 95 CYS A N 1
ATOM 769 C CA . CYS A 1 95 ? 4.339 -0.720 -7.288 1.00 86.06 95 CYS A CA 1
ATOM 770 C C . CYS A 1 95 ? 3.839 0.355 -6.313 1.00 86.06 95 CYS A C 1
ATOM 772 O O . CYS A 1 95 ? 2.875 0.126 -5.586 1.00 86.06 95 CYS A O 1
ATOM 774 N N . VAL A 1 96 ? 4.431 1.555 -6.339 1.00 85.31 96 VAL A N 1
ATOM 775 C CA . VAL A 1 96 ? 4.005 2.652 -5.455 1.00 85.31 96 VAL A CA 1
ATOM 776 C C . VAL A 1 96 ? 2.583 3.101 -5.756 1.00 85.31 96 VAL A C 1
ATOM 778 O O . VAL A 1 96 ? 1.803 3.289 -4.826 1.00 85.31 96 VAL A O 1
ATOM 781 N N . LEU A 1 97 ? 2.207 3.227 -7.031 1.00 85.81 97 LEU A N 1
ATOM 782 C CA . LEU A 1 97 ? 0.827 3.559 -7.392 1.00 85.81 97 LEU A CA 1
ATOM 783 C C . LEU A 1 97 ? -0.154 2.485 -6.911 1.00 85.81 97 LEU A C 1
ATOM 785 O O . LEU A 1 97 ? -1.186 2.819 -6.332 1.00 85.81 97 LEU A O 1
ATOM 789 N N . GLY A 1 98 ? 0.182 1.207 -7.091 1.00 87.19 98 GLY A N 1
ATOM 790 C CA . GLY A 1 98 ? -0.620 0.089 -6.601 1.00 87.19 98 GLY A CA 1
ATOM 791 C C . GLY A 1 98 ? -0.782 0.104 -5.080 1.00 87.19 98 GLY A C 1
ATOM 792 O O . GLY A 1 98 ? -1.894 -0.067 -4.583 1.00 87.19 98 GLY A O 1
ATOM 793 N N . GLN A 1 99 ? 0.296 0.365 -4.339 1.00 85.38 99 GLN A N 1
ATOM 794 C CA . GLN A 1 99 ? 0.265 0.454 -2.879 1.00 85.38 99 GLN A CA 1
ATOM 795 C C . GLN A 1 99 ? -0.576 1.642 -2.395 1.00 85.38 99 GLN A C 1
ATOM 797 O O . GLN A 1 99 ? -1.363 1.487 -1.465 1.00 85.38 99 GLN A O 1
ATOM 802 N N . LEU A 1 100 ? -0.442 2.812 -3.027 1.00 86.75 100 LEU A N 1
ATOM 803 C CA . LEU A 1 100 ? -1.228 4.002 -2.691 1.00 86.75 100 LEU A CA 1
ATOM 804 C C . LEU A 1 100 ? -2.722 3.792 -2.961 1.00 86.75 100 LEU A C 1
ATOM 806 O O . LEU A 1 100 ? -3.548 4.209 -2.155 1.00 86.75 100 LEU A O 1
ATOM 810 N N . LEU A 1 101 ? -3.074 3.129 -4.066 1.00 86.62 101 LEU A N 1
ATOM 811 C CA . LEU A 1 101 ? -4.464 2.808 -4.395 1.00 86.62 101 LEU A CA 1
ATOM 812 C C . LEU A 1 101 ? -5.068 1.797 -3.420 1.00 86.62 101 LEU A C 1
ATOM 814 O O . LEU A 1 101 ? -6.178 2.014 -2.943 1.00 86.62 101 LEU A O 1
ATOM 818 N N . HIS A 1 102 ? -4.344 0.720 -3.103 1.00 86.31 102 HIS A N 1
ATOM 819 C CA . HIS A 1 102 ? -4.791 -0.265 -2.116 1.00 86.31 102 HIS A CA 1
ATOM 820 C C . HIS A 1 102 ? -5.076 0.414 -0.772 1.00 86.31 102 HIS A C 1
ATOM 822 O O . HIS A 1 102 ? -6.149 0.276 -0.194 1.00 86.31 102 HIS A O 1
ATOM 828 N N . LEU A 1 103 ? -4.145 1.259 -0.345 1.00 85.25 103 LEU A N 1
ATOM 829 C CA . LEU A 1 103 ? -4.245 2.014 0.888 1.00 85.25 103 LEU A CA 1
ATOM 830 C C . LEU A 1 103 ? -5.423 3.014 0.886 1.00 85.25 103 LEU A C 1
AT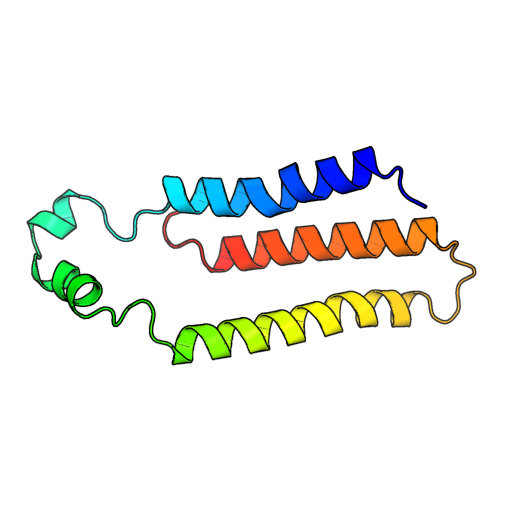OM 832 O O . LEU A 1 103 ? -6.146 3.145 1.875 1.00 85.25 103 LEU A O 1
ATOM 836 N N . ALA A 1 104 ? -5.663 3.688 -0.240 1.00 84.69 104 ALA A N 1
ATOM 837 C CA . ALA A 1 104 ? -6.809 4.577 -0.420 1.00 84.69 104 ALA A CA 1
ATOM 838 C C . ALA A 1 104 ? -8.153 3.828 -0.327 1.00 84.69 104 ALA A C 1
ATOM 840 O O . ALA A 1 104 ? -9.127 4.369 0.194 1.00 84.69 104 ALA A O 1
ATOM 841 N N . ILE A 1 105 ? -8.211 2.578 -0.796 1.00 85.81 105 ILE A N 1
ATOM 842 C CA . ILE A 1 105 ? -9.403 1.721 -0.688 1.00 85.81 105 ILE A CA 1
ATOM 843 C C . ILE A 1 105 ? -9.638 1.274 0.763 1.00 85.81 105 ILE A C 1
ATOM 845 O O . ILE A 1 105 ? -10.788 1.170 1.199 1.00 85.81 105 ILE A O 1
ATOM 849 N N . GLU A 1 106 ? -8.572 1.006 1.517 1.00 82.00 106 GLU A N 1
ATOM 850 C CA . GLU A 1 106 ? -8.676 0.594 2.921 1.00 82.00 106 GLU A CA 1
ATOM 851 C C . GLU A 1 106 ? -9.067 1.743 3.859 1.00 82.00 106 GLU A C 1
ATOM 853 O O . GLU A 1 106 ? -9.760 1.500 4.851 1.00 82.00 106 GLU A O 1
ATOM 858 N N . THR A 1 107 ? -8.692 2.979 3.517 1.00 80.94 107 THR A N 1
ATOM 859 C CA . THR A 1 107 ? -8.970 4.184 4.313 1.00 80.94 107 THR A CA 1
ATOM 860 C C . THR A 1 107 ? -10.472 4.356 4.553 1.00 80.94 107 THR A C 1
ATOM 862 O O . THR A 1 107 ? -11.262 4.485 3.612 1.00 80.94 107 THR A O 1
ATOM 865 N N . LYS A 1 108 ? -10.884 4.364 5.828 1.00 70.19 108 LYS A N 1
ATOM 866 C CA . LYS A 1 108 ? -12.297 4.499 6.226 1.00 70.19 108 LYS A CA 1
ATOM 867 C C . LYS A 1 108 ? -12.715 5.945 6.454 1.00 70.19 108 LYS A C 1
ATOM 869 O O . LYS A 1 108 ? -13.879 6.271 6.220 1.00 70.19 108 LYS A O 1
ATOM 874 N N . SER A 1 109 ? -11.785 6.800 6.871 1.00 66.50 109 SER A N 1
ATOM 875 C CA . SER A 1 109 ? -12.009 8.231 7.059 1.00 66.50 109 SER A CA 1
ATOM 876 C C . SER A 1 109 ? -11.314 9.030 5.954 1.00 66.50 109 SER A C 1
ATOM 878 O O . SER A 1 109 ? -10.099 9.203 5.997 1.00 66.50 109 SER A O 1
ATOM 880 N N . TRP A 1 110 ? -12.088 9.523 4.982 1.00 58.50 110 TRP A N 1
ATOM 881 C CA . TRP A 1 110 ? -11.627 10.492 3.977 1.00 58.50 110 TRP A CA 1
ATOM 882 C C . TRP A 1 110 ? -11.842 11.931 4.443 1.00 58.50 110 TRP A C 1
ATOM 884 O O . TRP A 1 110 ? -12.920 12.206 5.022 1.00 58.50 110 TRP A O 1
#

Organism: Araneus ventricosus (NCBI:txid182803)

Secondary structure (DSSP, 8-state):
---HHHHHHHIIIIIIHHHHHHHHH--SS-HHHHHH-GGGHHHHHTT-TT-HHHHHHHHHHHHHHHHHHHHHHHHHTTTS---HHHHHHHHHHHHHHHHHHHHHHH-S--

Sequence (110 aa):
MIDQIYLALYNVLFTSLPPIALGILDKDCPDHLLLKYPSLYSLGRKAQVHTKFSFWVNMLDAIYQSIITFFIPYMAYYDSDVDVWEFGTTICTACVLGQLLHLAIETKSW

InterPro domains:
  IPR023298 P-type ATPase, transmembrane domain superfamily [SSF81665] (4-104)
  IPR032630 P-type ATPase, C-terminal [PF16212] (1-110)

pLDDT: mean 80.4, std 7.03, range [53.81, 91.88]

Radius of gyration: 19.08 Å; chains: 1; bounding box: 44×27×52 Å